Protein AF-A0A950PRM2-F1 (afdb_monomer_lite)

Secondary structure (DSSP, 8-state):
---PPPP--------------------------EE-TTT-PEEP--SSSSPPS-SSHHHHHHHHHHHHHHHHHHHHHTTT----PPPPPP--------------PSP-----PPPPHHHHHHHHHHHHHHHS-HHHHHHHHHHHHHHHHHHHHHSPP---PPPPPPPP-----------

pLDDT: mean 70.84, std 16.88, range [39.44, 95.44]

Sequence (179 aa):
MTNQRPENQSPDSAELPVIAEQQSTRERLTVTRRTCAWCGAWVPYKGSGRPARYCSPAHRQRDYELRTATARAQTATAQGERSTAPVREVVERVETRTRTVIRQGPPIVARYQRPTLADWLRLLYDLRRETFPPAAAAELADLCDQAARALRASLPAEQPKAPAIPPPRQRSKRRKKRR

Radius of gyration: 48.48 Å; chains: 1; bounding box: 91×115×112 Å

Structure (mmCIF, N/CA/C/O backbone):
data_AF-A0A950PRM2-F1
#
_entry.id   AF-A0A950PRM2-F1
#
loop_
_atom_site.group_PDB
_atom_site.id
_atom_site.type_symbol
_atom_site.label_atom_id
_atom_site.label_alt_id
_atom_site.label_comp_id
_atom_site.label_asym_id
_atom_site.label_entity_id
_atom_site.label_seq_id
_atom_site.pdbx_PDB_ins_code
_atom_site.Cartn_x
_atom_site.Cartn_y
_atom_site.Cartn_z
_atom_site.occupancy
_atom_site.B_iso_or_equiv
_atom_site.auth_seq_id
_atom_site.auth_comp_id
_atom_site.auth_asym_id
_atom_site.auth_atom_id
_atom_site.pdbx_PDB_model_num
ATOM 1 N N . MET A 1 1 ? -17.381 -51.069 -29.739 1.00 44.12 1 MET A N 1
ATOM 2 C CA . MET A 1 1 ? -15.930 -50.944 -29.485 1.00 44.12 1 MET A CA 1
ATOM 3 C C . MET A 1 1 ? -15.689 -49.588 -28.840 1.00 44.12 1 MET A C 1
ATOM 5 O O . MET A 1 1 ? -15.678 -48.579 -29.529 1.00 44.12 1 MET A O 1
ATOM 9 N N . THR A 1 2 ? -15.663 -49.550 -27.511 1.00 50.31 2 THR A N 1
ATOM 10 C CA . THR A 1 2 ? -15.643 -48.333 -26.686 1.00 50.31 2 THR A CA 1
ATOM 11 C C . THR A 1 2 ? -14.214 -48.067 -26.216 1.00 50.31 2 THR A C 1
ATOM 13 O O . THR A 1 2 ? -13.672 -48.830 -25.423 1.00 50.31 2 THR A O 1
ATOM 16 N N . ASN A 1 3 ? -13.600 -46.996 -26.723 1.00 49.91 3 ASN A N 1
ATOM 17 C CA . ASN A 1 3 ? -12.265 -46.552 -26.320 1.00 49.91 3 ASN A CA 1
ATOM 18 C C . ASN A 1 3 ? -12.326 -45.917 -24.924 1.00 49.91 3 ASN A C 1
ATOM 20 O O . ASN A 1 3 ? -12.792 -44.787 -24.773 1.00 49.91 3 ASN A O 1
ATOM 24 N N . GLN A 1 4 ? -11.863 -46.644 -23.907 1.00 50.94 4 GLN A N 1
ATOM 25 C CA . GLN A 1 4 ? -11.639 -46.102 -22.568 1.00 50.94 4 GLN A CA 1
ATOM 26 C C . GLN A 1 4 ? -10.341 -45.288 -22.561 1.00 50.94 4 GLN A C 1
ATOM 28 O O . GLN A 1 4 ? -9.268 -45.776 -22.910 1.00 50.94 4 GLN A O 1
ATOM 33 N N . ARG A 1 5 ? -10.467 -44.013 -22.194 1.00 49.91 5 ARG A N 1
ATOM 34 C CA . ARG A 1 5 ? -9.371 -43.056 -22.035 1.00 49.91 5 ARG A CA 1
ATOM 35 C C . ARG A 1 5 ? -8.747 -43.278 -20.649 1.00 49.91 5 ARG A C 1
ATOM 37 O O . ARG A 1 5 ? -9.505 -43.258 -19.683 1.00 49.91 5 ARG A O 1
ATOM 44 N N . PRO A 1 6 ? -7.426 -43.489 -20.518 1.00 57.62 6 PRO A N 1
ATOM 45 C CA . PRO A 1 6 ? -6.823 -43.708 -19.210 1.00 57.62 6 PRO A CA 1
ATOM 46 C C . PRO A 1 6 ? -6.890 -42.427 -18.373 1.00 57.62 6 PRO A C 1
ATOM 48 O O . PRO A 1 6 ? -6.521 -41.340 -18.830 1.00 57.62 6 PRO A O 1
ATOM 51 N N . GLU A 1 7 ? -7.407 -42.573 -17.155 1.00 52.97 7 GLU A N 1
ATOM 52 C CA . GLU A 1 7 ? -7.486 -41.528 -16.144 1.00 52.97 7 GLU A CA 1
ATOM 53 C C . GLU A 1 7 ? -6.082 -41.145 -15.675 1.00 52.97 7 GLU A C 1
ATOM 55 O O . GLU A 1 7 ? -5.263 -41.977 -15.286 1.00 52.97 7 GLU A O 1
ATOM 60 N N . ASN A 1 8 ? -5.814 -39.847 -15.746 1.00 51.72 8 ASN A N 1
ATOM 61 C CA . ASN A 1 8 ? -4.554 -39.223 -15.391 1.00 51.72 8 A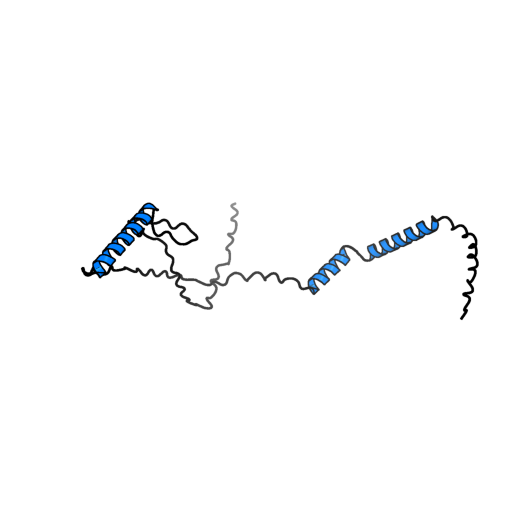SN A CA 1
ATOM 62 C C . ASN A 1 8 ? -4.463 -39.162 -13.855 1.00 51.72 8 ASN A C 1
ATOM 64 O O . ASN A 1 8 ? -4.923 -38.202 -13.236 1.00 51.72 8 ASN A O 1
ATOM 68 N N . GLN A 1 9 ? -3.946 -40.219 -13.226 1.00 53.16 9 GLN A N 1
ATOM 69 C CA . GLN A 1 9 ? -3.676 -40.224 -11.789 1.00 53.16 9 GLN A CA 1
ATOM 70 C C . GLN A 1 9 ? -2.464 -39.329 -11.512 1.00 53.16 9 GLN A C 1
ATOM 72 O O . GLN A 1 9 ? -1.320 -39.699 -11.764 1.00 53.16 9 GLN A O 1
ATOM 77 N N . SER A 1 10 ? -2.744 -38.116 -11.034 1.00 50.12 10 SER A N 1
ATOM 78 C CA . SER A 1 10 ? -1.744 -37.126 -10.634 1.00 50.12 10 SER A CA 1
ATOM 79 C C . SER A 1 10 ? -0.959 -37.649 -9.418 1.00 50.12 10 SER A C 1
ATOM 81 O O . SER A 1 10 ? -1.565 -37.855 -8.364 1.00 50.12 10 SER A O 1
ATOM 83 N N . PRO A 1 11 ? 0.367 -37.864 -9.507 1.00 49.97 11 PRO A N 1
ATOM 84 C CA . PRO A 1 11 ? 1.163 -38.462 -8.439 1.00 49.97 11 PRO A CA 1
ATOM 85 C C . PRO A 1 11 ? 1.666 -37.384 -7.470 1.00 49.97 11 PRO A C 1
ATOM 87 O O . PRO A 1 11 ? 2.865 -37.257 -7.252 1.00 49.97 11 PRO A O 1
ATOM 90 N N . ASP A 1 12 ? 0.762 -36.572 -6.917 1.00 46.00 12 ASP A N 1
ATOM 91 C CA . ASP A 1 12 ? 1.144 -35.400 -6.111 1.00 46.00 12 ASP A CA 1
ATOM 92 C C . ASP A 1 12 ? 0.422 -35.372 -4.756 1.00 46.00 12 ASP A C 1
ATOM 94 O O . ASP A 1 12 ? -0.190 -34.397 -4.324 1.00 46.00 12 ASP A O 1
ATOM 98 N N . SER A 1 13 ? 0.439 -36.518 -4.077 1.00 46.78 13 SER A N 1
ATOM 99 C CA . SER A 1 13 ? 0.023 -36.647 -2.674 1.00 46.78 13 SER A CA 1
ATOM 100 C C . SER A 1 13 ? 1.068 -37.419 -1.872 1.00 46.78 13 SER A C 1
ATOM 102 O O . SER A 1 13 ? 0.742 -38.253 -1.035 1.00 46.78 13 SER A O 1
ATOM 104 N N . ALA A 1 14 ? 2.348 -37.144 -2.134 1.00 55.50 14 ALA A N 1
ATOM 105 C CA . ALA A 1 14 ? 3.395 -37.467 -1.180 1.00 55.50 14 ALA A CA 1
ATOM 106 C C . ALA A 1 14 ? 3.253 -36.495 -0.002 1.00 55.50 14 ALA A C 1
ATOM 108 O O . ALA A 1 14 ? 3.582 -35.312 -0.101 1.00 55.50 14 ALA A O 1
ATOM 109 N N . GLU A 1 15 ? 2.694 -36.978 1.105 1.00 60.47 15 GLU A N 1
ATOM 110 C CA . GLU A 1 15 ? 2.669 -36.244 2.365 1.00 60.47 15 GLU A CA 1
ATOM 111 C C . GLU A 1 15 ? 4.113 -36.000 2.822 1.00 60.47 15 GLU A C 1
ATOM 113 O O . GLU A 1 15 ? 4.796 -36.889 3.327 1.00 60.47 15 GLU A O 1
ATOM 118 N N . LEU A 1 16 ? 4.606 -34.787 2.568 1.00 60.09 16 LEU A N 1
ATOM 119 C CA . LEU A 1 16 ? 5.964 -34.386 2.917 1.00 60.09 16 LEU A CA 1
ATOM 120 C C . LEU A 1 16 ? 6.161 -34.390 4.447 1.00 60.09 16 LEU A C 1
ATOM 122 O O . LEU A 1 16 ? 5.254 -33.984 5.183 1.00 60.09 16 LEU A O 1
ATOM 126 N N . PRO A 1 17 ? 7.348 -34.791 4.940 1.00 55.69 17 PRO A N 1
ATOM 127 C CA . PRO A 1 17 ? 7.624 -34.897 6.369 1.00 55.69 17 PRO A CA 1
ATOM 128 C C . PRO A 1 17 ? 7.660 -33.524 7.055 1.00 55.69 17 PRO A C 1
ATOM 130 O O . PRO A 1 17 ? 8.219 -32.552 6.541 1.00 55.69 17 PRO A O 1
ATOM 133 N N . VAL A 1 18 ? 7.074 -33.453 8.253 1.00 54.47 18 VAL A N 1
ATOM 134 C CA . VAL A 1 18 ? 7.043 -32.251 9.099 1.00 54.47 18 VAL A CA 1
ATOM 135 C C . VAL A 1 18 ? 8.397 -32.095 9.798 1.00 54.47 18 VAL A C 1
ATOM 137 O O . VAL A 1 18 ? 8.770 -32.923 10.622 1.00 54.47 18 VAL A O 1
ATOM 140 N N . ILE A 1 19 ? 9.141 -31.039 9.457 1.00 61.66 19 ILE A N 1
ATOM 141 C CA . ILE A 1 19 ? 10.536 -30.833 9.900 1.00 61.66 19 ILE A CA 1
ATOM 142 C C . ILE A 1 19 ? 10.623 -30.090 11.244 1.00 61.66 19 ILE A C 1
ATOM 144 O O . ILE A 1 19 ? 11.568 -30.295 12.000 1.00 61.66 19 ILE A O 1
ATOM 148 N N . ALA A 1 20 ? 9.653 -29.231 11.564 1.00 56.22 20 ALA A N 1
ATOM 149 C CA . ALA A 1 20 ? 9.603 -28.527 12.842 1.00 56.22 20 ALA A CA 1
ATOM 150 C C . ALA A 1 20 ? 8.181 -28.048 13.154 1.00 56.22 20 ALA A C 1
ATOM 152 O O . ALA A 1 20 ? 7.478 -27.547 12.274 1.00 56.22 20 ALA A O 1
ATOM 153 N N . GLU A 1 21 ? 7.790 -28.151 14.423 1.00 51.00 21 GLU A N 1
ATOM 154 C CA . GLU A 1 21 ? 6.577 -27.540 14.958 1.00 51.00 21 GLU A CA 1
ATOM 155 C C . GLU A 1 21 ? 6.981 -26.377 15.867 1.00 51.00 21 GLU A C 1
ATOM 157 O O . GLU A 1 21 ? 7.640 -26.563 16.887 1.00 51.00 21 GLU A O 1
ATOM 162 N N . GLN A 1 22 ? 6.607 -25.157 15.481 1.00 50.31 22 GLN A N 1
ATOM 163 C CA . GLN A 1 22 ? 6.801 -23.969 16.304 1.00 50.31 22 GLN A CA 1
ATOM 164 C C . GLN A 1 22 ? 5.435 -23.383 16.649 1.00 50.31 22 GLN A C 1
ATOM 166 O O . GLN A 1 22 ? 4.680 -22.962 15.772 1.00 50.31 22 GLN A O 1
ATOM 171 N N . GLN A 1 23 ? 5.119 -23.348 17.940 1.00 46.59 23 GLN A N 1
ATOM 172 C CA . GLN A 1 23 ? 3.905 -22.725 18.454 1.00 46.59 23 GLN A CA 1
ATOM 173 C C . GLN A 1 23 ? 4.247 -21.306 18.907 1.00 46.59 23 GLN A C 1
ATOM 175 O O . GLN A 1 23 ? 4.891 -21.108 19.933 1.00 46.59 23 GLN A O 1
ATOM 180 N N . SER A 1 24 ? 3.844 -20.303 18.124 1.00 48.34 24 SER A N 1
ATOM 181 C CA . SER A 1 24 ? 3.920 -18.903 18.548 1.00 48.34 24 SER A CA 1
ATOM 182 C C . SER A 1 24 ? 2.518 -18.375 18.819 1.00 48.34 24 SER A C 1
ATOM 184 O O . SER A 1 24 ? 1.696 -18.295 17.901 1.00 48.34 24 SER A O 1
ATOM 186 N N . THR A 1 25 ? 2.251 -17.970 20.053 1.00 46.84 25 THR A N 1
ATOM 187 C CA . THR A 1 25 ? 0.993 -17.315 20.417 1.00 46.84 25 THR A CA 1
ATOM 188 C C . THR A 1 25 ? 1.123 -15.823 20.134 1.00 46.84 25 THR A C 1
ATOM 190 O O . THR A 1 25 ? 1.935 -15.135 20.748 1.00 46.84 25 THR A O 1
ATOM 193 N N . ARG A 1 26 ? 0.339 -15.304 19.183 1.00 44.28 26 ARG A N 1
ATOM 194 C CA . ARG A 1 26 ? 0.158 -13.859 19.003 1.00 44.28 26 ARG A CA 1
ATOM 195 C C . ARG A 1 26 ? -1.248 -13.482 19.421 1.00 44.28 26 ARG A C 1
ATOM 197 O O . ARG A 1 26 ? -2.221 -13.865 18.780 1.00 44.28 26 ARG A O 1
ATOM 204 N N . GLU A 1 27 ? -1.335 -12.692 20.476 1.00 46.44 27 GLU A N 1
ATOM 205 C CA . GLU A 1 27 ? -2.588 -12.129 20.949 1.00 46.44 27 GLU A CA 1
ATOM 206 C C . GLU A 1 27 ? -2.893 -10.863 20.144 1.00 46.44 27 GLU A C 1
ATOM 208 O O . GLU A 1 27 ? -2.156 -9.878 20.197 1.00 46.44 27 GLU A O 1
ATOM 213 N N . ARG A 1 28 ? -3.972 -10.883 19.353 1.00 51.06 28 ARG A N 1
ATOM 214 C CA . ARG A 1 28 ? -4.486 -9.682 18.687 1.00 51.06 28 ARG A CA 1
ATOM 215 C C . ARG A 1 28 ? -5.893 -9.400 19.183 1.00 51.06 28 ARG A C 1
ATOM 217 O O . ARG A 1 28 ? -6.857 -10.023 18.748 1.00 51.06 28 ARG A O 1
ATOM 224 N N . LEU A 1 29 ? -6.002 -8.418 20.069 1.00 55.19 29 LEU A N 1
ATOM 225 C CA . LEU A 1 29 ? -7.283 -7.910 20.543 1.00 55.19 29 LEU A CA 1
ATOM 226 C C . LEU A 1 29 ? -7.978 -7.179 19.386 1.00 55.19 29 LEU A C 1
ATOM 228 O O . LEU A 1 29 ? -7.528 -6.120 18.945 1.00 55.19 29 LEU A O 1
ATOM 232 N N . THR A 1 30 ? -9.059 -7.759 18.863 1.00 62.16 30 THR A N 1
ATOM 233 C CA . THR A 1 30 ? -9.901 -7.128 17.838 1.00 62.16 30 THR A CA 1
ATOM 234 C C . THR A 1 30 ? -11.292 -6.879 18.404 1.00 62.16 30 THR A C 1
ATOM 236 O O . THR A 1 30 ? -11.943 -7.774 18.934 1.00 62.16 30 THR A O 1
ATOM 239 N N . VAL A 1 31 ? -11.747 -5.627 18.333 1.00 62.62 31 VAL A N 1
ATOM 240 C CA . VAL A 1 31 ? -13.090 -5.242 18.781 1.00 62.62 31 VAL A CA 1
ATOM 241 C C . VAL A 1 31 ? -14.067 -5.552 17.651 1.00 62.62 31 VAL A C 1
ATOM 243 O O . VAL A 1 31 ? -14.285 -4.724 16.772 1.00 62.62 31 VAL A O 1
ATOM 246 N N . THR A 1 32 ? -14.635 -6.756 17.658 1.00 65.25 32 THR A N 1
ATOM 247 C CA . THR A 1 32 ? -15.566 -7.219 16.612 1.00 65.25 32 THR A CA 1
ATOM 248 C C . THR A 1 32 ? -16.907 -6.494 16.678 1.00 65.25 32 THR A C 1
ATOM 250 O O . THR A 1 32 ? -17.544 -6.251 15.654 1.00 65.25 32 THR A O 1
ATOM 253 N N . ARG A 1 33 ? -17.361 -6.151 17.889 1.00 68.62 33 ARG A N 1
ATOM 254 C CA . ARG A 1 33 ? -18.639 -5.474 18.128 1.00 68.62 33 ARG A CA 1
ATOM 255 C C . ARG A 1 33 ? -18.516 -4.540 19.323 1.00 68.62 33 ARG A C 1
ATOM 257 O O . ARG A 1 33 ? -17.798 -4.827 20.276 1.00 68.62 33 ARG A O 1
ATOM 264 N N . ARG A 1 34 ? -19.231 -3.419 19.270 1.00 80.62 34 ARG A N 1
ATOM 265 C CA . ARG A 1 34 ? -19.385 -2.500 20.398 1.00 80.62 34 ARG A CA 1
ATOM 266 C C . ARG A 1 34 ? -20.852 -2.168 20.577 1.00 80.62 34 ARG A C 1
ATOM 268 O O . ARG A 1 34 ? -21.570 -1.962 19.599 1.00 80.62 34 ARG A O 1
ATOM 275 N N . THR A 1 35 ? -21.274 -2.100 21.825 1.00 88.69 35 THR A N 1
ATOM 276 C CA . THR A 1 35 ? -22.569 -1.546 22.195 1.00 88.69 35 THR A CA 1
ATOM 277 C C . THR A 1 35 ? -22.445 -0.036 22.368 1.00 88.69 35 THR A C 1
ATOM 279 O O . THR A 1 35 ? -21.372 0.512 22.646 1.00 88.69 35 THR A O 1
ATOM 282 N N . CYS A 1 36 ? -23.546 0.667 22.138 1.00 88.19 36 CYS A N 1
ATOM 283 C CA . CYS A 1 36 ? -23.643 2.092 22.367 1.00 88.19 36 CYS A CA 1
ATOM 284 C C . CYS A 1 36 ? -23.542 2.347 23.868 1.00 88.19 36 CYS A C 1
ATOM 286 O O . CYS A 1 36 ? -24.326 1.796 24.636 1.00 88.19 36 CYS A O 1
ATOM 288 N N . ALA A 1 37 ? -22.641 3.244 24.271 1.00 88.12 37 ALA A N 1
ATOM 289 C CA . ALA A 1 37 ? -22.443 3.578 25.682 1.00 88.12 37 ALA A CA 1
ATOM 290 C C . ALA A 1 37 ? -23.681 4.194 26.371 1.00 88.12 37 ALA A C 1
ATOM 292 O O . ALA A 1 37 ? -23.709 4.265 27.591 1.00 88.12 37 ALA A O 1
ATOM 293 N N . TRP A 1 38 ? -24.682 4.643 25.603 1.00 90.38 38 TRP A N 1
ATOM 294 C CA . TRP A 1 38 ? -25.923 5.224 26.124 1.00 90.38 38 TRP A CA 1
ATOM 295 C C . TRP A 1 38 ? -27.076 4.212 26.184 1.00 90.38 38 TRP A C 1
ATOM 297 O O . TRP A 1 38 ? -27.669 4.016 27.234 1.00 90.38 38 TRP A O 1
ATOM 307 N N . CYS A 1 39 ? -27.416 3.573 25.058 1.00 88.81 39 CYS A N 1
ATOM 308 C CA . CYS A 1 39 ? -28.608 2.719 24.959 1.00 88.81 39 CYS A CA 1
ATOM 309 C C . CYS A 1 39 ? -28.318 1.214 24.888 1.00 88.81 39 CYS A C 1
ATOM 311 O O . CYS A 1 39 ? -29.248 0.429 24.745 1.00 88.81 39 CYS A O 1
ATOM 313 N N . GLY A 1 40 ? -27.049 0.797 24.871 1.00 89.44 40 GLY A N 1
ATOM 314 C CA . GLY A 1 40 ? -26.666 -0.612 24.739 1.00 89.44 40 GLY A CA 1
ATOM 315 C C . GLY A 1 40 ? -26.859 -1.222 23.343 1.00 89.44 40 GLY A C 1
ATOM 316 O O . GLY A 1 40 ? -26.390 -2.329 23.100 1.00 89.44 40 GLY A O 1
ATOM 317 N N . ALA A 1 41 ? -27.481 -0.513 22.394 1.00 88.19 41 ALA A N 1
ATOM 318 C CA . ALA A 1 41 ? -27.690 -1.016 21.035 1.00 88.19 41 ALA A CA 1
ATOM 319 C C . ALA A 1 41 ? -26.372 -1.215 20.269 1.00 88.19 41 ALA A C 1
ATOM 321 O O . ALA A 1 41 ? -25.383 -0.523 20.513 1.00 88.19 41 ALA A O 1
ATOM 322 N N . TRP A 1 42 ? -26.365 -2.121 19.295 1.00 86.44 42 TRP A N 1
ATOM 323 C CA . TRP A 1 42 ? -25.185 -2.410 18.480 1.00 86.44 42 TRP A CA 1
ATOM 324 C C . TRP A 1 42 ? -24.733 -1.201 17.651 1.00 86.44 42 TRP A C 1
ATOM 326 O O . TRP A 1 42 ? -25.532 -0.561 16.967 1.00 86.44 42 TRP A O 1
ATOM 336 N N . VAL A 1 43 ? -23.432 -0.901 17.690 1.00 85.25 43 VAL A N 1
ATOM 337 C CA . VAL A 1 43 ? -22.805 0.138 16.865 1.00 85.25 43 VAL A CA 1
ATOM 338 C C . VAL A 1 43 ? -22.111 -0.530 15.676 1.00 85.25 43 VAL A C 1
ATOM 340 O O . VAL A 1 43 ? -21.219 -1.358 15.888 1.00 85.25 43 VAL A O 1
ATOM 343 N N . PRO A 1 44 ? -22.480 -0.192 14.426 1.00 71.81 44 PRO A N 1
ATOM 344 C CA . PRO A 1 44 ? -21.847 -0.775 13.252 1.00 71.81 44 PRO A CA 1
ATOM 345 C C . PRO A 1 44 ? -20.379 -0.341 13.169 1.00 71.81 44 PRO A C 1
ATOM 347 O O . PRO A 1 44 ? -20.063 0.852 13.158 1.00 71.81 44 PRO A O 1
ATOM 350 N N . TYR A 1 45 ? -19.472 -1.315 13.101 1.00 75.06 45 TYR A N 1
ATOM 351 C CA . TYR A 1 45 ? -18.046 -1.066 12.914 1.00 75.06 45 TYR A CA 1
ATOM 352 C C . TYR A 1 45 ? -17.767 -0.769 11.435 1.00 75.06 45 TYR A C 1
ATOM 354 O O . TYR A 1 45 ? -17.734 -1.672 10.602 1.00 75.06 45 TYR A O 1
ATOM 362 N N . LYS A 1 46 ? -17.600 0.512 11.089 1.00 66.38 46 LYS A N 1
ATOM 363 C CA . LYS A 1 46 ? -17.248 0.946 9.731 1.00 66.38 46 LYS A CA 1
ATOM 364 C C . LYS A 1 46 ? -15.736 1.126 9.600 1.00 66.38 46 LYS A C 1
ATOM 366 O O . LYS A 1 46 ? -15.260 2.242 9.749 1.00 66.38 46 LYS A O 1
ATOM 371 N N . GLY A 1 47 ? -15.020 0.040 9.298 1.00 72.31 47 GLY A N 1
ATOM 372 C CA . GLY A 1 47 ? -13.669 0.073 8.714 1.00 72.31 47 GLY A CA 1
ATOM 373 C C . GLY A 1 47 ? -12.644 1.006 9.380 1.00 72.31 47 GLY A C 1
ATOM 374 O O . GLY A 1 47 ? -12.748 1.335 10.557 1.00 72.31 47 GLY A O 1
ATOM 375 N N . SER A 1 48 ? -11.595 1.370 8.637 1.00 66.88 48 SER A N 1
ATOM 376 C CA . SER A 1 48 ? -10.387 2.032 9.154 1.00 66.88 48 SER A CA 1
ATOM 377 C C . SER A 1 48 ? -10.681 3.314 9.946 1.00 66.88 48 SER A C 1
ATOM 379 O O . SER A 1 48 ? -11.198 4.284 9.395 1.00 66.88 48 SER A O 1
ATOM 381 N N . GLY A 1 49 ? -10.291 3.338 11.223 1.00 78.19 49 GLY A N 1
ATOM 382 C CA . GLY A 1 49 ? -10.399 4.510 12.091 1.00 78.19 49 GLY A CA 1
ATOM 383 C C . GLY A 1 49 ? -10.739 4.161 13.540 1.00 78.19 49 GLY A C 1
ATOM 384 O O . GLY A 1 49 ? -10.822 2.994 13.929 1.00 78.19 49 GLY A O 1
ATOM 385 N N . ARG A 1 50 ? -10.935 5.193 14.369 1.00 78.81 50 ARG A N 1
ATOM 386 C CA . ARG A 1 50 ? -11.388 5.016 15.753 1.00 78.81 50 ARG A CA 1
ATOM 387 C C . ARG A 1 50 ? -12.858 4.566 15.752 1.00 78.81 50 ARG A C 1
ATOM 389 O O . ARG A 1 50 ? -13.696 5.302 15.233 1.00 78.81 50 ARG A O 1
ATOM 396 N N . PRO A 1 51 ? -13.206 3.424 16.373 1.00 79.75 51 PRO A N 1
ATOM 397 C CA . PRO A 1 51 ? -14.587 2.955 16.418 1.00 79.75 51 PRO A CA 1
ATOM 398 C C . PRO A 1 51 ? -15.501 3.953 17.132 1.00 79.75 51 PRO A C 1
ATOM 400 O O . PRO A 1 51 ? -15.161 4.476 18.201 1.00 79.75 51 PRO A O 1
ATOM 403 N N . ALA A 1 52 ? -16.688 4.172 16.566 1.00 84.56 52 ALA A N 1
ATOM 404 C CA . ALA A 1 52 ? -17.722 4.997 17.178 1.00 84.56 52 ALA A CA 1
ATOM 405 C C . ALA A 1 52 ? -18.169 4.405 18.529 1.00 84.56 52 ALA A C 1
ATOM 407 O O . ALA A 1 52 ? -18.299 3.192 18.687 1.00 84.56 52 ALA A O 1
ATOM 408 N N . ARG A 1 53 ? -18.387 5.271 19.529 1.00 88.88 53 ARG A N 1
ATOM 409 C CA . ARG A 1 53 ? -18.866 4.880 20.875 1.00 88.88 53 ARG A CA 1
ATOM 410 C C . ARG A 1 53 ? -20.394 4.912 21.006 1.00 88.88 53 ARG A C 1
ATOM 412 O O . ARG A 1 53 ? -20.936 4.374 21.967 1.00 88.88 53 ARG A O 1
ATOM 419 N N . TYR A 1 54 ? -21.080 5.554 20.063 1.00 91.06 54 TYR A N 1
ATOM 420 C CA . TYR A 1 54 ? -22.524 5.772 20.098 1.00 91.06 54 TYR A CA 1
ATOM 421 C C . TYR A 1 54 ? -23.134 5.412 18.748 1.00 91.06 54 TYR A C 1
ATOM 423 O O . TYR A 1 54 ? -22.488 5.598 17.717 1.00 91.06 54 TYR A O 1
ATOM 431 N N . CYS A 1 55 ? -24.375 4.925 18.754 1.00 89.06 55 CYS A N 1
ATOM 432 C CA . CYS A 1 55 ? -25.110 4.625 17.524 1.00 89.06 55 CYS A CA 1
ATOM 433 C C . CYS A 1 55 ? -25.649 5.887 16.826 1.00 89.06 55 CYS A C 1
ATOM 435 O O . CYS A 1 55 ? -25.939 5.838 15.636 1.00 89.06 55 CYS A O 1
ATOM 437 N N . SER A 1 56 ? -25.753 7.019 17.535 1.00 89.44 56 SER A N 1
ATOM 438 C CA . SER A 1 56 ? -26.228 8.290 16.983 1.00 89.44 56 SER A CA 1
ATOM 439 C C . SER A 1 56 ? -25.581 9.509 17.666 1.00 89.44 56 SER A C 1
ATOM 441 O O . SER A 1 56 ? -25.161 9.420 18.828 1.00 89.44 56 SER A O 1
ATOM 443 N N . PRO A 1 57 ? -25.528 10.673 16.987 1.00 92.50 57 PRO A N 1
ATOM 444 C CA . PRO A 1 57 ? -25.126 11.939 17.605 1.00 92.50 57 PRO A CA 1
ATOM 445 C C . PRO A 1 57 ? -26.009 12.336 18.797 1.00 92.50 57 PRO A C 1
ATOM 447 O O . PRO A 1 57 ? -25.496 12.855 19.783 1.00 92.50 57 PRO A O 1
ATOM 450 N N . ALA A 1 58 ? -27.309 12.025 18.758 1.00 93.56 58 ALA A N 1
ATOM 451 C CA . ALA A 1 58 ? -28.235 12.312 19.854 1.00 93.56 58 ALA A CA 1
ATOM 452 C C . ALA A 1 58 ? -27.850 11.581 21.152 1.00 93.56 58 ALA A C 1
ATOM 454 O O . ALA A 1 58 ? -27.880 12.165 22.231 1.00 93.56 58 ALA A O 1
ATOM 455 N N . HIS A 1 59 ? -27.423 10.317 21.061 1.00 94.00 59 HIS A N 1
ATOM 456 C CA . HIS A 1 59 ? -26.936 9.565 22.223 1.00 94.00 59 HIS A CA 1
ATOM 457 C C . HIS A 1 59 ? -25.603 10.082 22.754 1.00 94.00 59 HIS A C 1
ATOM 459 O O . HIS A 1 59 ? -25.380 10.065 23.960 1.00 94.00 59 HIS A O 1
ATOM 465 N N . ARG A 1 60 ? 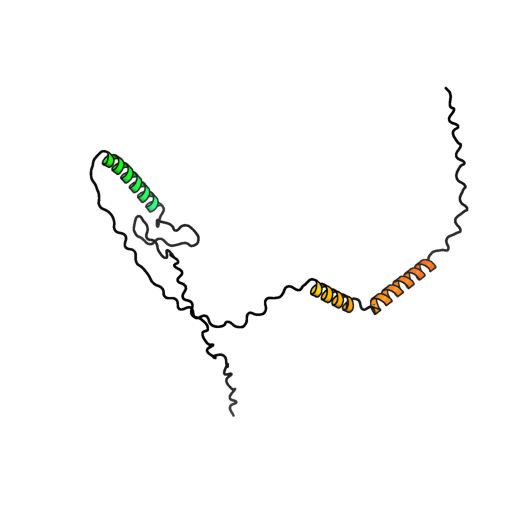-24.733 10.587 21.875 1.00 94.31 60 ARG A N 1
ATOM 466 C CA . ARG A 1 60 ? -23.515 11.282 22.300 1.00 94.31 60 ARG A CA 1
ATOM 467 C C . ARG A 1 60 ? -23.850 12.557 23.081 1.00 94.31 60 ARG A C 1
ATOM 469 O O . ARG A 1 60 ? -23.208 12.814 24.093 1.00 94.31 60 ARG A O 1
ATOM 476 N N . GLN A 1 61 ? -24.831 13.327 22.613 1.00 95.44 61 GLN A N 1
ATOM 477 C CA . GLN A 1 61 ? -25.262 14.566 23.259 1.00 95.44 61 GLN A CA 1
ATOM 478 C C . GLN A 1 61 ? -25.871 14.298 24.641 1.00 95.44 61 GLN A C 1
ATOM 480 O O . GLN A 1 61 ? -25.426 14.887 25.620 1.00 95.44 61 GLN A O 1
ATOM 485 N N . ARG A 1 62 ? -26.800 13.338 24.746 1.00 93.50 62 ARG A N 1
ATOM 486 C CA . ARG A 1 62 ? -27.402 12.942 26.031 1.00 93.50 62 ARG A CA 1
ATOM 487 C C . ARG A 1 62 ? -26.378 12.417 27.036 1.00 93.50 62 ARG A C 1
ATOM 489 O O . ARG A 1 62 ? -26.439 12.767 28.207 1.00 93.50 62 ARG A O 1
ATOM 496 N N . ASP A 1 63 ? -25.414 11.613 26.588 1.00 94.75 63 ASP A N 1
ATOM 497 C CA . ASP A 1 63 ? -24.331 11.130 27.454 1.00 94.75 63 ASP A CA 1
ATOM 498 C C . ASP A 1 63 ? -23.424 12.276 27.931 1.00 94.75 63 ASP A C 1
ATOM 500 O O . ASP A 1 63 ? -22.988 12.285 29.081 1.00 94.75 63 ASP A O 1
ATOM 504 N N . TYR A 1 64 ? -23.160 13.273 27.080 1.00 93.75 64 TYR A N 1
ATOM 505 C CA . TYR A 1 64 ? -22.437 14.477 27.490 1.00 93.75 64 TYR A CA 1
ATOM 506 C C . TYR A 1 64 ? -23.226 15.281 28.531 1.00 93.75 64 TYR A C 1
ATOM 508 O O . TYR A 1 64 ? -22.680 15.618 29.579 1.00 93.75 64 TYR A O 1
ATOM 516 N N . GLU A 1 65 ? -24.513 15.525 28.286 1.00 94.25 65 GLU A N 1
ATOM 517 C CA . GLU A 1 65 ? -25.405 16.214 29.221 1.00 94.25 65 GLU A CA 1
ATOM 518 C C . GLU A 1 65 ? -25.463 15.494 30.566 1.00 94.25 65 GLU A C 1
ATOM 520 O O . GLU A 1 65 ? -25.217 16.122 31.595 1.00 94.25 65 GLU A O 1
ATOM 525 N N . LEU A 1 66 ? -25.660 14.171 30.563 1.00 92.75 66 LEU A N 1
ATOM 526 C CA . LEU A 1 66 ? -25.640 13.365 31.779 1.00 92.75 66 LEU A CA 1
ATOM 527 C C . LEU A 1 66 ? -24.306 13.504 32.513 1.00 92.75 66 LEU A C 1
ATOM 529 O O . LEU A 1 66 ? -24.316 13.777 33.705 1.00 92.75 66 LEU A O 1
ATOM 533 N N . ARG A 1 67 ? -23.163 13.398 31.819 1.00 89.56 67 ARG A N 1
ATOM 534 C CA . ARG A 1 67 ? -21.839 13.559 32.445 1.00 89.56 67 ARG A CA 1
ATOM 535 C C . ARG A 1 67 ? -21.646 14.934 33.062 1.00 89.56 67 ARG A C 1
ATOM 537 O O . ARG A 1 67 ? -21.091 15.045 34.151 1.00 89.56 67 ARG A O 1
ATOM 544 N N . THR A 1 68 ? -22.092 15.983 32.381 1.00 90.81 68 THR A N 1
ATOM 545 C CA . THR A 1 68 ? -22.006 17.346 32.917 1.00 90.81 68 THR A CA 1
ATOM 546 C C . THR A 1 68 ? -22.949 17.551 34.099 1.00 90.81 68 THR A C 1
ATOM 548 O O . THR A 1 68 ? -22.555 18.177 35.079 1.00 90.81 68 THR A O 1
ATOM 551 N N . ALA A 1 69 ? -24.153 16.977 34.061 1.00 86.50 69 ALA A N 1
ATOM 552 C CA . ALA A 1 69 ? -25.099 17.002 35.169 1.00 86.50 69 ALA A CA 1
ATOM 553 C C . ALA A 1 69 ? -24.565 16.218 36.374 1.00 86.50 69 ALA A C 1
ATOM 555 O O . ALA A 1 69 ? -24.596 16.734 37.485 1.00 86.50 69 ALA A O 1
ATOM 556 N N . THR A 1 70 ? -23.987 15.031 36.161 1.00 84.88 70 THR A N 1
ATOM 557 C CA . THR A 1 70 ? -23.337 14.257 37.223 1.00 84.88 70 THR A CA 1
ATOM 558 C C . THR A 1 70 ? -22.105 14.960 37.758 1.00 84.88 70 THR A C 1
ATOM 560 O O . THR A 1 70 ? -21.897 14.924 38.956 1.00 84.88 70 THR A O 1
ATOM 563 N N . ALA A 1 71 ? -21.306 15.628 36.921 1.00 85.38 71 ALA A N 1
ATOM 564 C CA . ALA A 1 71 ? -20.155 16.394 37.393 1.00 85.38 71 ALA A CA 1
ATOM 565 C C . ALA A 1 71 ? -20.603 17.567 38.277 1.00 85.38 71 ALA A C 1
ATOM 567 O O . ALA A 1 71 ? -20.037 17.760 39.345 1.00 85.38 71 ALA A O 1
ATOM 568 N N . ARG A 1 72 ? -21.665 18.286 37.881 1.00 81.38 72 ARG A N 1
ATOM 569 C CA . ARG A 1 72 ? -22.284 19.349 38.694 1.00 81.38 72 ARG A CA 1
ATOM 570 C C . ARG A 1 72 ? -22.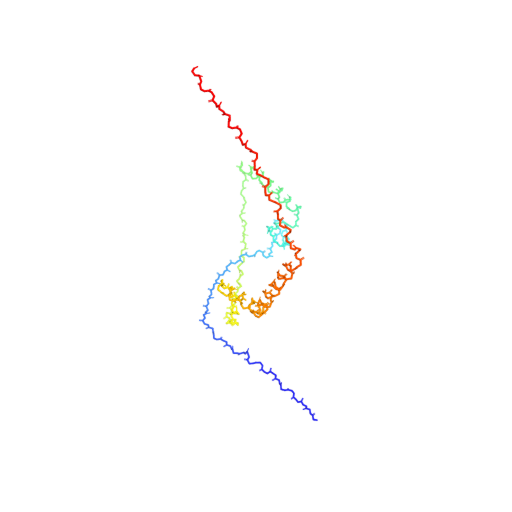855 18.804 40.005 1.00 81.38 72 ARG A C 1
ATOM 572 O O . ARG A 1 72 ? -22.623 19.386 41.061 1.00 81.38 72 ARG A O 1
ATOM 579 N N . ALA A 1 73 ? -23.556 17.673 39.942 1.00 75.00 73 ALA A N 1
ATOM 580 C CA . ALA A 1 73 ? -24.088 16.996 41.118 1.00 75.00 73 ALA A CA 1
ATOM 581 C C . ALA A 1 73 ? -22.958 16.514 42.036 1.00 75.00 73 ALA A C 1
ATOM 583 O O . ALA A 1 73 ? -23.012 16.759 43.226 1.00 75.00 73 ALA A O 1
ATOM 584 N N . GLN A 1 74 ? -21.886 15.933 41.495 1.00 73.31 74 GLN A N 1
ATOM 585 C CA . GLN A 1 74 ? -20.720 15.482 42.253 1.00 73.31 74 GLN A CA 1
ATOM 586 C C . GLN A 1 74 ? -19.942 16.638 42.874 1.00 73.31 74 GLN A C 1
ATOM 588 O O . GLN A 1 74 ? -19.463 16.489 43.989 1.00 73.31 74 GLN A O 1
ATOM 593 N N . THR A 1 75 ? -19.832 17.796 42.216 1.00 69.81 75 THR A N 1
ATOM 594 C CA . THR A 1 75 ? -19.285 18.997 42.865 1.00 69.81 75 THR A CA 1
ATOM 595 C C . THR A 1 75 ? -20.164 19.477 44.019 1.00 69.81 75 THR A C 1
ATOM 597 O O . THR A 1 75 ? -19.621 19.934 45.020 1.00 69.81 75 THR A O 1
ATOM 600 N N . ALA A 1 76 ? -21.490 19.310 43.934 1.00 58.06 76 ALA A N 1
ATOM 601 C CA . ALA A 1 76 ? -22.395 19.569 45.057 1.00 58.06 76 ALA A CA 1
ATOM 602 C C . ALA A 1 76 ? -22.270 18.490 46.156 1.00 58.06 76 ALA A C 1
ATOM 604 O O . ALA A 1 76 ? -22.246 18.799 47.339 1.00 58.06 76 ALA A O 1
ATOM 605 N N . THR A 1 77 ? -22.078 17.224 45.783 1.00 54.69 77 THR A N 1
ATOM 606 C CA . THR A 1 77 ? -21.855 16.089 46.694 1.00 54.69 77 THR A CA 1
ATOM 607 C C . THR A 1 77 ? -20.481 16.125 47.372 1.00 54.69 77 THR A C 1
ATOM 609 O O . THR A 1 77 ? -20.357 15.693 48.515 1.00 54.69 77 THR A O 1
ATOM 612 N N . ALA A 1 78 ? -19.443 16.655 46.721 1.00 57.22 78 ALA A N 1
ATOM 613 C CA . ALA A 1 78 ? -18.126 16.896 47.315 1.00 57.22 78 ALA A CA 1
ATOM 614 C C . ALA A 1 78 ? -18.174 17.998 48.390 1.00 57.22 78 ALA A C 1
ATOM 616 O O . ALA A 1 78 ? -17.301 18.047 49.252 1.00 57.22 78 ALA A O 1
ATOM 617 N N . GLN A 1 79 ? -19.227 18.824 48.383 1.00 55.91 79 GLN A N 1
ATOM 618 C CA . GLN A 1 79 ? -19.599 19.706 49.491 1.00 55.91 79 GLN A CA 1
ATOM 619 C C . GLN A 1 79 ? -20.425 18.986 50.584 1.00 55.91 79 GLN A C 1
ATOM 621 O O . GLN A 1 79 ? -20.807 19.624 51.559 1.00 55.91 79 GLN A O 1
ATOM 626 N N . GLY A 1 80 ? -20.620 17.661 50.484 1.00 46.44 80 GLY A N 1
ATOM 627 C CA . GLY A 1 80 ? -20.969 16.784 51.607 1.00 46.44 80 GLY A CA 1
ATOM 628 C C . GLY A 1 80 ? -22.246 15.940 51.493 1.00 46.44 80 GLY A C 1
ATOM 629 O O . GLY A 1 80 ? -23.013 15.944 52.447 1.00 46.44 80 GLY A O 1
ATOM 630 N N . GLU A 1 81 ? -22.483 15.154 50.426 1.00 49.69 81 GLU A N 1
ATOM 631 C CA . GLU A 1 81 ? -23.659 14.250 50.415 1.00 49.69 81 GLU A CA 1
ATOM 632 C C . GLU A 1 81 ? -23.556 12.945 49.575 1.00 49.69 81 GLU A C 1
ATOM 634 O O . GLU A 1 81 ? -24.027 12.862 48.448 1.00 49.69 81 GLU A O 1
ATOM 639 N N . ARG A 1 82 ? -22.981 11.901 50.205 1.00 49.28 82 ARG A N 1
ATOM 640 C CA . ARG A 1 82 ? -23.138 10.424 50.024 1.00 49.28 82 ARG A CA 1
ATOM 641 C C . ARG A 1 82 ? -22.775 9.707 48.697 1.00 49.28 82 ARG A C 1
ATOM 643 O O . ARG A 1 82 ? -22.980 10.163 47.583 1.00 49.28 82 ARG A O 1
ATOM 650 N N . SER A 1 83 ? -22.236 8.493 48.890 1.00 52.34 83 SER A N 1
ATOM 651 C CA . SER A 1 83 ? -21.596 7.569 47.934 1.00 52.34 83 SER A CA 1
ATOM 652 C C . SER A 1 83 ? -22.548 6.707 47.091 1.00 52.34 83 SER A C 1
ATOM 654 O O . SER A 1 83 ? -23.609 6.311 47.572 1.00 52.34 83 SER A O 1
ATOM 656 N N . THR A 1 84 ? -22.104 6.249 45.911 1.00 49.6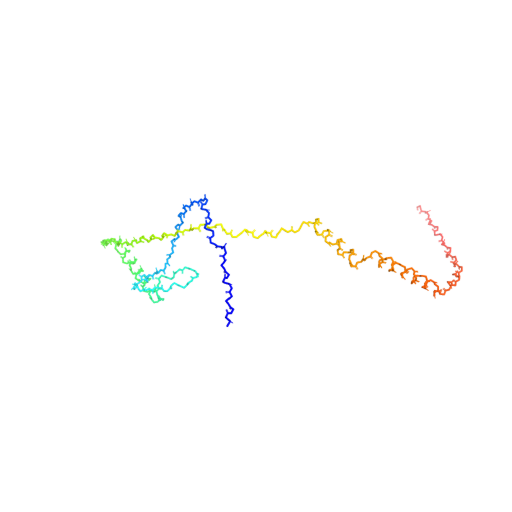6 84 THR A N 1
ATOM 657 C CA . THR A 1 84 ? -22.764 5.171 45.141 1.00 49.66 84 THR A CA 1
ATOM 658 C C . THR A 1 84 ? -21.741 4.131 44.652 1.00 49.66 84 THR A C 1
ATOM 660 O O . THR A 1 84 ? -20.644 4.479 44.226 1.00 49.66 84 THR A O 1
ATOM 663 N N . ALA A 1 85 ? -22.096 2.850 44.790 1.00 49.56 85 ALA A N 1
ATOM 664 C CA . ALA A 1 85 ? -21.250 1.655 44.673 1.00 49.56 85 ALA A CA 1
ATOM 665 C C . ALA A 1 85 ? -20.758 1.321 43.235 1.00 49.56 85 ALA A C 1
ATOM 667 O O . ALA A 1 85 ? -21.356 1.788 42.264 1.00 49.56 85 ALA A O 1
ATOM 668 N N . PRO A 1 86 ? -19.690 0.500 43.074 1.00 58.50 86 PRO A N 1
ATOM 669 C CA . PRO A 1 86 ? -19.008 0.307 41.790 1.00 58.50 86 PRO A CA 1
ATOM 670 C C . PRO A 1 86 ? -19.677 -0.718 40.853 1.00 58.50 86 PRO A C 1
ATOM 672 O O . PRO A 1 86 ? -20.176 -1.762 41.276 1.00 58.50 86 PRO A O 1
ATOM 675 N N . VAL A 1 87 ? -19.617 -0.421 39.550 1.00 59.44 87 VAL A N 1
ATOM 676 C CA . VAL A 1 87 ? -20.100 -1.243 38.423 1.00 59.44 87 VAL A CA 1
ATOM 677 C C . VAL A 1 87 ? -19.108 -2.374 38.111 1.00 59.44 87 VAL A C 1
ATOM 679 O O . VAL A 1 87 ? -17.899 -2.152 38.102 1.00 59.44 87 VAL A O 1
ATOM 682 N N . ARG A 1 88 ? -19.613 -3.586 37.836 1.00 52.81 88 ARG A N 1
ATOM 683 C CA . ARG A 1 88 ? -18.814 -4.768 37.459 1.00 52.81 88 ARG A CA 1
ATOM 684 C C . ARG A 1 88 ? -18.681 -4.886 35.936 1.00 52.81 88 ARG A C 1
ATOM 686 O O . ARG A 1 88 ? -19.692 -4.900 35.239 1.00 52.81 88 ARG A O 1
ATOM 693 N N . GLU A 1 89 ? -17.455 -5.027 35.437 1.00 48.91 89 GLU A N 1
ATOM 694 C CA . GLU A 1 89 ? -17.169 -5.423 34.051 1.00 48.91 89 GLU A CA 1
ATOM 695 C C . GLU A 1 89 ? -17.065 -6.954 33.945 1.00 48.91 89 GLU A C 1
ATOM 697 O O . GLU A 1 89 ? -16.416 -7.597 34.770 1.00 48.91 89 GLU A O 1
ATOM 702 N N . VAL A 1 90 ? -17.698 -7.537 32.923 1.00 63.03 90 VAL A N 1
ATOM 703 C CA . VAL A 1 90 ? -17.551 -8.954 32.556 1.00 63.03 90 VAL A CA 1
ATOM 704 C C . VAL A 1 90 ? -16.649 -9.026 31.328 1.00 63.03 90 VAL A C 1
ATOM 706 O O . VAL A 1 90 ? -16.986 -8.497 30.270 1.00 63.03 90 VAL A O 1
ATOM 709 N N . VAL A 1 91 ? -15.490 -9.663 31.488 1.00 53.91 91 VAL A N 1
ATOM 710 C CA . VAL A 1 91 ? -14.510 -9.898 30.423 1.00 53.91 91 VAL A CA 1
ATOM 711 C C . VAL A 1 91 ? -14.612 -11.361 30.005 1.00 53.91 91 VAL A C 1
ATOM 713 O O . VAL A 1 91 ? -14.270 -12.249 30.783 1.00 53.91 91 VAL A O 1
ATOM 716 N N . GLU A 1 92 ? -15.074 -11.626 28.784 1.00 45.00 92 GLU A N 1
ATOM 717 C CA . GLU A 1 92 ? -15.063 -12.976 28.211 1.00 45.00 92 GLU A CA 1
ATOM 718 C C . GLU A 1 92 ? -13.773 -13.222 27.421 1.00 45.00 92 GLU A C 1
ATOM 720 O O . GLU A 1 92 ? -13.381 -12.441 26.550 1.00 45.00 92 GLU A O 1
ATOM 725 N N . ARG A 1 93 ? -13.112 -14.340 27.734 1.00 48.41 93 ARG A N 1
ATOM 726 C CA . ARG A 1 93 ? -11.903 -14.828 27.065 1.00 48.41 93 ARG A CA 1
ATOM 727 C C . ARG A 1 93 ? -12.310 -15.823 25.981 1.00 48.41 93 ARG A C 1
ATOM 729 O O . ARG A 1 93 ? -12.787 -16.909 26.291 1.00 48.41 93 ARG A O 1
ATOM 736 N N . VAL A 1 94 ? -12.094 -15.466 24.717 1.00 51.47 94 VAL A N 1
ATOM 737 C CA . VAL A 1 94 ? -12.302 -16.370 23.575 1.00 51.47 94 VAL A CA 1
ATOM 738 C C . VAL A 1 94 ? -10.948 -16.882 23.093 1.00 51.47 94 VAL A C 1
ATOM 740 O O . VAL A 1 94 ? -10.117 -16.112 22.615 1.00 51.47 94 VAL A O 1
ATOM 743 N N . GLU A 1 95 ? -10.725 -18.189 23.210 1.00 42.66 95 GLU A N 1
ATOM 744 C CA . GLU A 1 95 ? -9.519 -18.860 22.723 1.00 42.66 95 GLU A CA 1
ATOM 745 C C . GLU A 1 95 ? -9.762 -19.411 21.317 1.00 42.66 95 GLU A C 1
ATOM 747 O O . GLU A 1 95 ? -10.551 -20.332 21.128 1.00 42.66 95 GLU A O 1
ATOM 752 N N . THR A 1 96 ? -9.077 -18.867 20.310 1.00 46.03 96 THR A N 1
ATOM 753 C CA . THR A 1 96 ? -9.091 -19.445 18.956 1.00 46.03 96 THR A CA 1
ATOM 754 C C . THR A 1 96 ? -7.785 -20.191 18.717 1.00 46.03 96 THR A C 1
ATOM 756 O O . THR A 1 96 ? -6.733 -19.580 18.531 1.00 46.03 96 THR A O 1
ATOM 759 N N . ARG A 1 97 ? -7.839 -21.527 18.727 1.00 39.44 97 ARG A N 1
ATOM 760 C CA . ARG A 1 97 ? -6.694 -22.384 18.388 1.00 39.44 97 ARG A CA 1
ATOM 761 C C . ARG A 1 97 ? -6.579 -22.490 16.872 1.00 39.44 97 ARG A C 1
ATOM 763 O O . ARG A 1 97 ? -7.422 -23.109 16.233 1.00 39.44 97 ARG A O 1
ATOM 770 N N . THR A 1 98 ? -5.532 -21.901 16.299 1.00 46.91 98 THR A N 1
ATOM 771 C CA . THR A 1 98 ? -5.231 -22.051 14.869 1.00 46.91 98 THR A CA 1
ATOM 772 C C . THR A 1 98 ? -4.073 -23.024 14.708 1.00 46.91 98 THR A C 1
ATOM 774 O O . THR A 1 98 ? -2.971 -22.767 15.186 1.00 46.91 98 THR A O 1
ATOM 777 N N . ARG A 1 99 ? -4.329 -24.155 14.047 1.00 47.47 99 ARG A N 1
ATOM 778 C CA . ARG A 1 99 ? -3.309 -25.143 13.688 1.00 47.47 99 ARG A CA 1
ATOM 779 C C . ARG A 1 99 ? -2.697 -24.740 12.349 1.00 47.47 99 ARG A C 1
ATOM 781 O O . ARG A 1 99 ? -3.283 -25.004 11.303 1.00 47.47 99 ARG A O 1
ATOM 788 N N . THR A 1 100 ? -1.535 -24.098 12.372 1.00 51.38 100 THR A N 1
ATOM 789 C CA . THR A 1 100 ? -0.803 -23.773 11.141 1.00 51.38 100 THR A CA 1
ATOM 790 C C . THR A 1 100 ? 0.125 -24.929 10.796 1.00 51.38 100 THR A C 1
ATOM 792 O O . THR A 1 100 ? 1.109 -25.171 11.488 1.00 51.38 100 THR A O 1
ATOM 795 N N . VAL A 1 101 ? -0.193 -25.661 9.730 1.00 51.03 101 VAL A N 1
ATOM 796 C CA . VAL A 1 101 ? 0.673 -26.713 9.187 1.00 51.03 101 VAL A CA 1
ATOM 797 C C . VAL A 1 101 ? 1.580 -26.072 8.139 1.00 51.03 101 VAL A C 1
ATOM 799 O O . VAL A 1 101 ? 1.109 -25.701 7.065 1.00 51.03 101 VAL A O 1
ATOM 802 N N . ILE A 1 102 ? 2.870 -25.917 8.444 1.00 49.00 102 ILE A N 1
ATOM 803 C CA . ILE A 1 102 ? 3.861 -25.483 7.452 1.00 49.00 102 ILE A CA 1
ATOM 804 C C . ILE A 1 102 ? 4.191 -26.697 6.588 1.00 49.00 102 ILE A C 1
ATOM 806 O O . ILE A 1 102 ? 4.907 -27.602 7.010 1.00 49.00 102 ILE A O 1
ATOM 810 N N . ARG A 1 103 ? 3.631 -26.727 5.381 1.00 50.09 103 ARG A N 1
ATOM 811 C CA . ARG A 1 103 ? 4.044 -27.659 4.328 1.00 50.09 103 ARG A CA 1
ATOM 812 C C . ARG A 1 103 ? 5.211 -27.030 3.571 1.00 50.09 103 ARG A C 1
ATOM 814 O O . ARG A 1 103 ? 5.249 -25.806 3.434 1.00 50.09 103 ARG A O 1
ATOM 821 N N . GLN A 1 104 ? 6.150 -27.837 3.078 1.00 46.44 104 GLN A N 1
ATOM 822 C CA . GLN A 1 104 ? 7.134 -27.330 2.122 1.00 46.44 104 GLN A CA 1
ATOM 823 C C . GLN A 1 104 ? 6.367 -26.807 0.905 1.00 46.44 104 GLN A C 1
ATOM 825 O O . GLN A 1 104 ? 5.680 -27.561 0.218 1.00 46.44 104 GLN A O 1
ATOM 830 N N . GLY A 1 105 ? 6.412 -25.492 0.702 1.00 51.22 105 GLY A N 1
ATOM 831 C CA . GLY A 1 105 ? 5.908 -24.897 -0.524 1.00 51.22 105 GLY A CA 1
ATOM 832 C C . GLY A 1 105 ? 6.740 -25.380 -1.715 1.00 51.22 105 GLY A C 1
ATOM 833 O O . GLY A 1 105 ? 7.887 -25.798 -1.525 1.00 51.22 105 GLY A O 1
ATOM 834 N N . PRO A 1 106 ? 6.193 -25.304 -2.939 1.00 59.75 106 PRO A N 1
ATOM 835 C CA . PRO A 1 106 ? 6.980 -25.528 -4.146 1.00 59.75 106 PRO A CA 1
ATOM 836 C C . PRO A 1 106 ? 8.247 -24.659 -4.099 1.00 59.75 106 PRO A C 1
ATOM 838 O O . PRO A 1 106 ? 8.197 -23.553 -3.541 1.00 59.75 106 PRO A O 1
ATOM 841 N N . PRO A 1 107 ? 9.385 -25.153 -4.625 1.00 56.31 107 PRO A N 1
ATOM 842 C CA . PRO A 1 107 ? 10.662 -24.464 -4.514 1.00 56.31 107 PRO A CA 1
ATOM 843 C C . PRO A 1 107 ? 10.483 -23.020 -4.964 1.00 56.31 107 PRO A C 1
ATOM 845 O O . PRO A 1 107 ? 9.914 -22.761 -6.026 1.00 56.31 107 PRO A O 1
ATOM 848 N N . ILE A 1 108 ? 10.921 -22.090 -4.112 1.00 54.59 108 ILE A N 1
ATOM 849 C CA . ILE A 1 108 ? 10.902 -20.657 -4.395 1.00 54.59 108 ILE A CA 1
ATOM 850 C C . ILE A 1 108 ? 11.530 -20.488 -5.773 1.00 54.59 108 ILE A C 1
ATOM 852 O O . ILE A 1 108 ? 12.730 -20.714 -5.936 1.00 54.59 108 ILE A O 1
ATOM 856 N N . VAL A 1 109 ? 10.700 -20.137 -6.759 1.00 56.25 109 VAL A N 1
ATOM 857 C CA . VAL A 1 109 ? 11.145 -19.830 -8.118 1.00 56.25 109 VAL A CA 1
ATOM 858 C C . VAL A 1 109 ? 12.277 -18.830 -7.967 1.00 56.25 109 VAL A C 1
ATOM 860 O O . VAL A 1 109 ? 12.099 -17.810 -7.291 1.00 56.25 109 VAL A O 1
ATOM 863 N N . ALA A 1 110 ? 13.453 -19.197 -8.481 1.00 53.53 110 ALA A N 1
ATOM 864 C CA . ALA A 1 110 ? 14.693 -18.471 -8.274 1.00 53.53 110 ALA A CA 1
ATOM 865 C C . ALA A 1 110 ? 14.425 -16.970 -8.402 1.00 53.53 110 ALA A C 1
ATOM 867 O O . ALA A 1 110 ? 13.928 -16.505 -9.430 1.00 53.53 110 ALA A O 1
ATOM 868 N N . ARG A 1 111 ? 14.687 -16.222 -7.322 1.00 59.25 111 ARG A N 1
ATOM 869 C CA . ARG A 1 111 ? 14.604 -14.760 -7.346 1.00 59.25 111 ARG A CA 1
ATOM 870 C C . ARG A 1 111 ? 15.380 -14.311 -8.573 1.00 59.25 111 ARG A C 1
ATOM 872 O O . ARG A 1 111 ? 16.547 -14.682 -8.680 1.00 59.25 111 ARG A O 1
ATOM 879 N N . TYR A 1 112 ? 14.737 -13.562 -9.470 1.00 60.97 112 TYR A N 1
ATOM 880 C CA . TYR A 1 112 ? 15.400 -12.948 -10.616 1.00 60.97 112 TYR A CA 1
ATOM 881 C C . TYR A 1 112 ? 16.657 -12.246 -10.104 1.00 60.97 112 TYR A C 1
ATOM 883 O O . TYR A 1 112 ? 16.574 -11.199 -9.455 1.00 60.97 112 TYR A O 1
ATOM 891 N N . GLN A 1 113 ? 17.817 -12.870 -10.309 1.00 70.69 113 GLN A N 1
ATOM 892 C CA . GLN A 1 113 ? 19.076 -12.243 -9.966 1.00 70.69 113 GLN A CA 1
ATOM 893 C C . GLN A 1 113 ? 19.220 -11.088 -10.938 1.00 70.69 113 GLN A C 1
ATOM 895 O O . GLN A 1 113 ? 19.162 -11.268 -12.154 1.00 70.69 113 GLN A O 1
ATOM 900 N N . ARG A 1 114 ? 19.306 -9.878 -10.389 1.00 76.06 114 ARG A N 1
ATOM 901 C CA . ARG A 1 114 ? 19.489 -8.686 -11.201 1.00 76.06 114 ARG A CA 1
ATOM 902 C C . ARG A 1 114 ? 20.830 -8.854 -11.930 1.00 76.06 114 ARG A C 1
ATOM 904 O O . ARG A 1 114 ? 21.829 -9.037 -11.234 1.00 76.06 114 ARG A O 1
ATOM 911 N N . PRO A 1 115 ? 20.858 -8.833 -13.274 1.00 87.06 115 PRO A N 1
ATOM 912 C CA . PRO A 1 115 ? 22.089 -9.041 -14.023 1.00 87.06 115 PRO A CA 1
ATOM 913 C C . PRO A 1 115 ? 23.153 -8.043 -13.580 1.00 87.06 115 PRO A C 1
ATOM 915 O O . PRO A 1 115 ? 22.863 -6.864 -13.331 1.00 87.06 115 PRO A O 1
ATOM 918 N N . THR A 1 116 ? 24.376 -8.537 -13.445 1.00 91.06 116 THR A N 1
ATOM 919 C CA . THR A 1 116 ? 25.527 -7.719 -13.079 1.00 91.06 116 THR A CA 1
ATOM 920 C C . THR A 1 116 ? 25.921 -6.816 -14.247 1.00 91.06 116 THR A C 1
ATOM 922 O O . THR A 1 116 ? 25.502 -7.015 -15.388 1.00 91.06 116 THR A O 1
ATOM 925 N N . LEU A 1 117 ? 26.762 -5.812 -13.989 1.00 90.69 117 LEU A N 1
ATOM 926 C CA . LEU A 1 117 ? 27.309 -4.969 -15.056 1.00 90.69 117 LEU A CA 1
ATOM 927 C C . LEU A 1 117 ? 28.047 -5.803 -16.122 1.00 90.69 117 LEU A C 1
ATOM 929 O O . LEU A 1 117 ? 27.962 -5.484 -17.303 1.00 90.69 117 LEU A O 1
ATOM 933 N N . ALA A 1 118 ? 28.728 -6.883 -15.721 1.00 92.56 118 ALA A N 1
ATOM 934 C CA . ALA A 1 118 ? 29.417 -7.781 -16.646 1.00 92.56 118 ALA A CA 1
ATOM 935 C C . ALA A 1 118 ? 28.438 -8.503 -17.587 1.00 92.56 118 ALA A C 1
ATOM 937 O O . ALA A 1 118 ? 28.698 -8.591 -18.787 1.00 92.56 118 ALA A O 1
ATOM 938 N N . ASP A 1 119 ? 27.289 -8.943 -17.065 1.00 90.06 119 ASP A N 1
ATOM 939 C CA . ASP A 1 119 ? 26.237 -9.587 -17.862 1.00 90.06 119 ASP A CA 1
ATOM 940 C C . ASP A 1 119 ? 25.643 -8.611 -18.883 1.00 90.06 119 ASP A C 1
ATOM 942 O O . ASP A 1 119 ? 25.468 -8.952 -20.053 1.00 90.06 119 ASP A O 1
ATOM 946 N N . TRP A 1 120 ? 25.409 -7.361 -18.468 1.00 93.69 120 TRP A N 1
ATOM 947 C CA . TRP A 1 120 ? 24.948 -6.301 -19.366 1.00 93.69 120 TRP A CA 1
ATOM 948 C C . TRP A 1 120 ? 25.956 -5.974 -20.465 1.00 93.69 120 TRP A C 1
ATOM 950 O O . TRP A 1 120 ? 25.572 -5.841 -21.625 1.00 93.69 120 TRP A O 1
ATOM 960 N N . LEU A 1 121 ? 27.242 -5.860 -20.127 1.00 93.88 121 LEU A N 1
ATOM 961 C CA . LEU A 1 121 ? 28.289 -5.587 -21.113 1.00 93.88 121 LEU A CA 1
ATOM 962 C C . LEU A 1 121 ? 28.404 -6.715 -22.141 1.00 93.88 121 LEU A C 1
ATOM 964 O O . LEU A 1 121 ? 28.573 -6.440 -23.328 1.00 93.88 121 LEU A O 1
ATOM 968 N N . ARG A 1 122 ? 28.266 -7.971 -21.705 1.00 94.06 122 ARG A N 1
ATOM 969 C CA . ARG A 1 122 ? 28.284 -9.133 -22.597 1.00 94.06 122 ARG A CA 1
ATOM 970 C C . ARG A 1 122 ? 27.084 -9.139 -23.545 1.00 94.06 122 ARG A C 1
ATOM 972 O O . ARG A 1 122 ? 27.280 -9.246 -24.750 1.00 94.06 122 ARG A O 1
ATOM 979 N N . LEU A 1 123 ? 25.877 -8.908 -23.023 1.00 92.00 123 LEU A N 1
ATOM 980 C CA . LEU A 1 123 ? 24.659 -8.788 -23.834 1.00 92.00 123 LEU A CA 1
ATOM 981 C C . LEU A 1 123 ? 24.756 -7.664 -24.874 1.00 92.00 123 LEU A C 1
ATOM 983 O O . LEU A 1 123 ? 24.385 -7.857 -26.028 1.00 92.00 123 LEU A O 1
ATOM 987 N N . LEU A 1 124 ? 25.279 -6.495 -24.493 1.00 90.31 124 LEU A N 1
ATOM 988 C CA . LEU A 1 124 ? 25.466 -5.377 -25.423 1.00 90.31 124 LEU A CA 1
ATOM 989 C C . LEU A 1 124 ? 26.513 -5.683 -26.499 1.00 90.31 124 LEU A C 1
ATOM 991 O O . LEU A 1 124 ? 26.363 -5.251 -27.642 1.00 90.31 124 LEU A O 1
ATOM 995 N N . TYR A 1 125 ? 27.566 -6.421 -26.150 1.00 87.38 125 TYR A N 1
ATOM 996 C CA . TYR A 1 125 ? 28.577 -6.852 -27.110 1.00 87.38 125 TYR A CA 1
ATOM 997 C C . TYR A 1 125 ? 28.005 -7.841 -28.131 1.00 87.38 125 TYR A C 1
ATOM 999 O O . TYR A 1 125 ? 28.210 -7.661 -29.333 1.00 87.38 125 TYR A O 1
ATOM 1007 N N . ASP A 1 126 ? 27.246 -8.836 -27.670 1.00 89.00 126 ASP A N 1
ATOM 1008 C CA . ASP A 1 126 ? 26.595 -9.817 -28.541 1.00 89.00 126 ASP A CA 1
ATOM 1009 C C . ASP A 1 126 ? 25.578 -9.133 -29.467 1.00 89.00 126 ASP A C 1
ATOM 1011 O O . ASP A 1 126 ? 25.631 -9.320 -30.684 1.00 89.00 126 ASP A O 1
ATOM 1015 N N . LEU A 1 127 ? 24.757 -8.224 -28.926 1.00 88.38 127 LEU A N 1
ATOM 1016 C CA . LEU A 1 127 ? 23.808 -7.436 -29.714 1.00 88.38 127 LEU A CA 1
ATOM 1017 C C . LEU A 1 127 ? 24.514 -6.583 -30.775 1.00 88.38 127 LEU A C 1
ATOM 1019 O O . LEU A 1 127 ? 24.066 -6.514 -31.918 1.00 88.38 127 LEU A O 1
ATOM 1023 N N . ARG A 1 128 ? 25.639 -5.942 -30.430 1.00 85.62 128 ARG A N 1
ATOM 1024 C CA . ARG A 1 128 ? 26.444 -5.177 -31.392 1.00 85.62 128 ARG A CA 1
ATOM 1025 C C . ARG A 1 128 ? 26.974 -6.074 -32.507 1.00 85.62 128 ARG A C 1
ATOM 1027 O O . ARG A 1 128 ? 26.976 -5.652 -33.657 1.00 85.62 128 ARG A O 1
ATOM 1034 N N . ARG A 1 129 ? 27.419 -7.288 -32.184 1.00 79.44 129 ARG A N 1
ATOM 1035 C CA . ARG A 1 129 ? 27.946 -8.239 -33.171 1.00 79.44 129 ARG A CA 1
ATOM 1036 C C . ARG A 1 129 ? 26.864 -8.718 -34.140 1.00 79.44 129 ARG A C 1
ATOM 1038 O O . ARG A 1 129 ? 27.154 -8.901 -35.317 1.00 79.44 129 ARG A O 1
ATOM 1045 N N . GLU A 1 130 ? 25.644 -8.914 -33.649 1.00 86.31 130 GLU A N 1
ATOM 1046 C CA . GLU A 1 130 ? 24.499 -9.343 -34.460 1.00 86.31 130 GLU A CA 1
ATOM 1047 C C . GLU A 1 130 ? 23.938 -8.213 -35.330 1.00 86.31 130 GLU A C 1
ATOM 1049 O O . GLU A 1 130 ? 23.624 -8.428 -36.497 1.00 86.31 130 GLU A O 1
ATOM 1054 N N . THR A 1 131 ? 23.836 -7.000 -34.781 1.00 85.06 131 THR A N 1
ATOM 1055 C CA . THR A 1 131 ? 23.267 -5.837 -35.487 1.00 85.06 131 THR A CA 1
ATOM 1056 C C . THR A 1 131 ? 24.257 -5.159 -36.430 1.00 85.06 131 THR A C 1
ATOM 1058 O O . THR A 1 131 ? 23.856 -4.623 -37.459 1.00 85.06 131 THR A O 1
ATOM 1061 N N . PHE A 1 132 ? 25.549 -5.207 -36.107 1.00 81.31 132 PHE A N 1
ATOM 1062 C CA . PHE A 1 132 ? 26.631 -4.662 -36.919 1.00 81.31 132 PHE A CA 1
ATOM 1063 C C . PHE A 1 132 ? 27.693 -5.740 -37.134 1.00 81.31 132 PHE A C 1
ATOM 1065 O O . PHE A 1 132 ? 28.738 -5.723 -36.470 1.00 81.31 132 PHE A O 1
ATOM 1072 N N . PRO A 1 133 ? 27.455 -6.693 -38.056 1.00 81.19 133 PRO A N 1
ATOM 1073 C CA . PRO A 1 133 ? 28.490 -7.642 -38.413 1.00 81.19 133 PRO A CA 1
ATOM 1074 C C . PRO A 1 133 ? 29.715 -6.869 -38.927 1.00 81.19 133 PRO A C 1
ATOM 1076 O O . PRO A 1 133 ? 29.569 -5.851 -39.610 1.00 81.19 133 PRO A O 1
ATOM 1079 N N . PRO A 1 134 ? 30.940 -7.334 -38.632 1.00 76.50 134 PRO A N 1
ATOM 1080 C CA . PRO A 1 134 ? 32.160 -6.631 -39.031 1.00 76.50 134 PRO A CA 1
ATOM 1081 C C . PRO A 1 134 ? 32.254 -6.435 -40.552 1.00 76.50 134 PRO A C 1
ATOM 1083 O O . PRO A 1 134 ? 32.834 -5.453 -41.002 1.00 76.50 134 PRO A O 1
ATOM 1086 N N . ALA A 1 135 ? 31.619 -7.317 -41.332 1.00 81.75 135 ALA A N 1
ATOM 1087 C CA . ALA A 1 135 ? 31.470 -7.171 -42.777 1.00 81.75 135 ALA A CA 1
ATOM 1088 C C . ALA A 1 135 ? 30.684 -5.904 -43.164 1.00 81.75 135 ALA A C 1
ATOM 1090 O O . ALA A 1 135 ? 31.162 -5.124 -43.979 1.00 81.75 135 ALA A O 1
ATOM 1091 N N . ALA A 1 136 ? 29.546 -5.629 -42.514 1.00 79.94 136 ALA A N 1
ATOM 1092 C CA . ALA A 1 136 ? 28.755 -4.423 -42.779 1.00 79.94 136 ALA A CA 1
ATOM 1093 C C . ALA A 1 136 ? 29.500 -3.137 -42.376 1.00 79.94 136 ALA A C 1
ATOM 1095 O O . ALA A 1 136 ? 29.352 -2.099 -43.017 1.00 79.94 136 ALA A O 1
ATOM 1096 N N . ALA A 1 137 ? 30.332 -3.196 -41.330 1.00 77.81 137 ALA A N 1
ATOM 1097 C CA . ALA A 1 137 ? 31.181 -2.069 -40.948 1.00 77.81 137 ALA A CA 1
ATOM 1098 C C . ALA A 1 137 ? 32.277 -1.784 -41.993 1.00 77.81 137 ALA A C 1
ATOM 1100 O O . ALA A 1 137 ? 32.554 -0.619 -42.276 1.00 77.81 137 ALA A O 1
ATOM 1101 N N . ALA A 1 138 ? 32.875 -2.828 -42.577 1.00 84.31 138 ALA A N 1
ATOM 1102 C CA . ALA A 1 138 ? 33.855 -2.694 -43.654 1.00 84.31 138 ALA A CA 1
ATOM 1103 C C . ALA A 1 138 ? 33.214 -2.151 -44.943 1.00 84.31 138 ALA A C 1
ATOM 1105 O O . ALA A 1 138 ? 33.733 -1.203 -45.522 1.00 84.31 138 ALA A O 1
ATOM 1106 N N . GLU A 1 139 ? 32.042 -2.663 -45.329 1.00 84.00 139 GLU A N 1
ATOM 1107 C CA . GLU A 1 139 ? 31.287 -2.158 -46.485 1.00 84.00 139 GLU A CA 1
ATOM 1108 C C . GLU A 1 139 ? 30.919 -0.676 -46.331 1.00 84.00 139 GLU A C 1
ATOM 1110 O O . GLU A 1 139 ? 31.068 0.107 -47.268 1.00 84.00 139 GLU A O 1
ATOM 1115 N N . LEU A 1 140 ? 30.484 -0.256 -45.137 1.00 80.69 140 LEU A N 1
ATOM 1116 C CA . LEU A 1 140 ? 30.188 1.151 -44.866 1.00 80.69 140 LEU A CA 1
ATOM 1117 C C . LEU A 1 140 ? 31.445 2.033 -44.956 1.00 80.69 140 LEU A C 1
ATOM 1119 O O . LEU A 1 140 ? 31.369 3.154 -45.461 1.00 80.69 140 LEU A O 1
ATOM 1123 N N . ALA A 1 141 ? 32.596 1.544 -44.483 1.00 81.75 141 ALA A N 1
ATOM 1124 C CA . ALA A 1 141 ? 33.868 2.251 -44.614 1.00 81.75 141 ALA A CA 1
ATOM 1125 C C . ALA A 1 141 ? 34.275 2.404 -46.091 1.00 81.75 141 ALA A C 1
ATOM 1127 O O . ALA A 1 141 ? 34.592 3.513 -46.522 1.00 81.75 141 ALA A O 1
ATOM 1128 N N . ASP A 1 142 ? 34.156 1.337 -46.884 1.00 91.00 142 ASP A N 1
ATOM 1129 C CA . ASP A 1 142 ? 34.433 1.363 -48.322 1.00 91.00 142 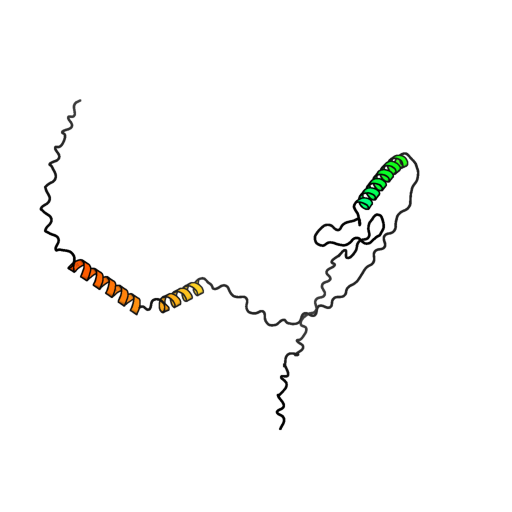ASP A CA 1
ATOM 1130 C C . ASP A 1 142 ? 33.503 2.326 -49.072 1.00 91.00 142 ASP A C 1
ATOM 1132 O O . ASP A 1 142 ? 33.954 3.075 -49.943 1.00 91.00 142 ASP A O 1
ATOM 1136 N N . LEU A 1 143 ? 32.211 2.353 -48.723 1.00 90.75 143 LEU A N 1
ATOM 1137 C CA . LEU A 1 143 ? 31.241 3.298 -49.287 1.00 90.75 143 LEU A CA 1
ATOM 1138 C C . LEU A 1 143 ? 31.603 4.749 -48.951 1.00 90.75 143 LEU A C 1
ATOM 1140 O O . LEU A 1 143 ? 31.548 5.614 -49.829 1.00 90.75 143 LEU A O 1
ATOM 1144 N N . CYS A 1 144 ? 32.025 5.024 -47.715 1.00 85.19 144 CYS A N 1
ATOM 1145 C CA . CYS A 1 144 ? 32.520 6.342 -47.318 1.00 85.19 144 CYS A CA 1
ATOM 1146 C C . CYS A 1 144 ? 33.772 6.745 -48.115 1.00 85.19 144 CYS A C 1
ATOM 1148 O O . CYS A 1 144 ? 33.853 7.876 -48.598 1.00 85.19 144 CYS A O 1
ATOM 1150 N N . ASP A 1 145 ? 34.719 5.828 -48.321 1.00 90.81 145 ASP A N 1
ATOM 1151 C CA . ASP A 1 145 ? 35.930 6.085 -49.108 1.00 90.81 145 ASP A CA 1
ATOM 1152 C C . ASP A 1 145 ? 35.640 6.279 -50.603 1.00 90.81 145 ASP A C 1
ATOM 1154 O O . ASP A 1 145 ? 36.292 7.082 -51.281 1.00 90.81 145 ASP A O 1
ATOM 1158 N N . GLN A 1 146 ? 34.658 5.562 -51.153 1.00 93.69 146 GLN A N 1
ATOM 1159 C CA . GLN A 1 146 ? 34.168 5.787 -52.514 1.00 93.69 146 GLN A CA 1
ATOM 1160 C C . GLN A 1 146 ? 33.504 7.160 -52.643 1.00 93.69 146 GLN A C 1
ATOM 1162 O O . GLN A 1 146 ? 33.840 7.911 -53.561 1.00 93.69 146 GLN A O 1
ATOM 1167 N N . ALA A 1 147 ? 32.637 7.533 -51.699 1.00 90.44 147 ALA A N 1
ATOM 1168 C CA . ALA A 1 147 ? 31.995 8.845 -51.672 1.00 90.44 147 ALA A CA 1
ATOM 1169 C C . ALA A 1 147 ? 33.025 9.981 -51.548 1.00 90.44 147 ALA A C 1
ATOM 1171 O O . ALA A 1 147 ? 32.955 10.967 -52.281 1.00 90.44 147 ALA A O 1
ATOM 1172 N N . ALA A 1 148 ? 34.037 9.824 -50.689 1.00 88.94 148 ALA A N 1
ATOM 1173 C CA . ALA A 1 148 ? 35.121 10.792 -50.545 1.00 88.94 148 ALA A CA 1
ATOM 1174 C C . ALA A 1 148 ? 35.939 10.949 -51.839 1.00 88.94 148 ALA A C 1
ATOM 1176 O O . ALA A 1 148 ? 36.293 12.069 -52.216 1.00 88.94 148 ALA A O 1
ATOM 1177 N N . ARG A 1 149 ? 36.221 9.847 -52.549 1.00 92.94 149 ARG A N 1
ATOM 1178 C CA . ARG A 1 149 ? 36.892 9.881 -53.861 1.00 92.94 149 ARG A CA 1
ATOM 1179 C C . ARG A 1 149 ? 36.039 10.566 -54.925 1.00 92.94 149 ARG A C 1
ATOM 1181 O O . ARG A 1 149 ? 36.562 11.416 -55.641 1.00 92.94 149 ARG A O 1
ATOM 1188 N N . ALA A 1 150 ? 34.749 10.246 -54.994 1.00 94.31 150 ALA A N 1
ATOM 1189 C CA . ALA A 1 150 ? 33.816 10.873 -55.926 1.00 94.31 150 ALA A CA 1
ATOM 1190 C C . ALA A 1 150 ? 33.715 12.387 -55.688 1.00 94.31 150 ALA A C 1
ATOM 1192 O O . ALA A 1 150 ? 33.829 13.166 -56.633 1.00 94.31 150 ALA A O 1
ATOM 1193 N N . LEU A 1 151 ? 33.608 12.814 -54.424 1.00 92.12 151 LEU A N 1
ATOM 1194 C CA . LEU A 1 151 ? 33.602 14.231 -54.057 1.00 92.12 151 LEU A CA 1
ATOM 1195 C C . LEU A 1 151 ? 34.893 14.932 -54.493 1.00 92.12 151 LEU A C 1
ATOM 1197 O O . LEU A 1 151 ? 34.821 15.968 -55.149 1.00 92.12 151 LEU A O 1
ATOM 1201 N N . ARG A 1 152 ? 36.068 14.351 -54.213 1.00 89.62 152 ARG A N 1
ATOM 1202 C CA . ARG A 1 152 ? 37.358 14.913 -54.657 1.00 89.62 152 ARG A CA 1
ATOM 1203 C C . ARG A 1 152 ? 37.473 15.018 -56.176 1.00 89.62 152 ARG A C 1
ATOM 1205 O O . ARG A 1 152 ? 38.010 16.005 -56.656 1.00 89.62 152 ARG A O 1
ATOM 1212 N N . ALA A 1 153 ? 36.967 14.034 -56.918 1.00 91.56 153 ALA A N 1
ATOM 1213 C CA . ALA A 1 153 ? 36.968 14.058 -58.380 1.00 91.56 153 ALA A CA 1
ATOM 1214 C C . ALA A 1 153 ? 35.988 15.096 -58.959 1.00 91.56 153 ALA A C 1
ATOM 1216 O O . ALA A 1 153 ? 36.231 15.636 -60.033 1.00 91.56 153 ALA A O 1
ATOM 1217 N N . SER A 1 154 ? 34.888 15.371 -58.250 1.00 89.19 154 SER A N 1
ATOM 1218 C CA . SER A 1 154 ? 33.869 16.349 -58.653 1.00 89.19 154 SER A CA 1
ATOM 1219 C C . SER A 1 154 ? 34.222 17.797 -58.313 1.00 89.19 154 SER A C 1
ATOM 1221 O O . SER A 1 154 ? 33.632 18.720 -58.875 1.00 89.19 154 SER A O 1
ATOM 1223 N N . LEU A 1 155 ? 35.168 18.011 -57.393 1.00 86.19 155 LEU A N 1
ATOM 1224 C CA . LEU A 1 155 ? 35.638 19.349 -57.069 1.00 86.19 155 LEU A CA 1
ATOM 1225 C C . LEU A 1 155 ? 36.390 19.903 -58.289 1.00 86.19 155 LEU A C 1
ATOM 1227 O O . LEU A 1 155 ? 37.335 19.263 -58.759 1.00 86.19 155 LEU A O 1
ATOM 1231 N N . PRO A 1 156 ? 35.991 21.072 -58.822 1.00 80.44 156 PRO A N 1
ATOM 1232 C CA . PRO A 1 156 ? 36.738 21.700 -59.899 1.00 80.44 156 PRO A CA 1
ATOM 1233 C C . PRO A 1 156 ? 38.169 21.927 -59.414 1.00 80.44 156 PRO A C 1
ATOM 1235 O O . PRO A 1 156 ? 38.364 22.323 -58.263 1.00 80.44 156 PRO A O 1
ATOM 1238 N N . ALA A 1 157 ? 39.153 21.657 -60.279 1.00 76.88 157 ALA A N 1
ATOM 1239 C CA . ALA A 1 157 ? 40.557 21.907 -59.976 1.00 76.88 157 ALA A CA 1
ATOM 1240 C C . ALA A 1 157 ? 40.674 23.313 -59.381 1.00 76.88 157 ALA A C 1
ATOM 1242 O O . ALA A 1 157 ? 40.292 24.282 -60.044 1.00 76.88 157 ALA A O 1
ATOM 1243 N N . GLU A 1 158 ? 41.105 23.402 -58.115 1.00 67.88 158 GLU A N 1
ATOM 1244 C CA . GLU A 1 158 ? 41.306 24.680 -57.442 1.00 67.88 158 GLU A CA 1
ATOM 1245 C C . GLU A 1 158 ? 42.126 25.551 -58.387 1.00 67.88 158 GLU A C 1
ATOM 1247 O O . GLU A 1 158 ? 43.274 25.230 -58.706 1.00 67.88 158 GLU A O 1
ATOM 1252 N N . GLN A 1 159 ? 41.511 26.618 -58.903 1.00 66.00 159 GLN A N 1
ATOM 1253 C CA . GLN A 1 159 ? 42.256 27.553 -59.725 1.00 66.00 159 GLN A CA 1
ATOM 1254 C C . GLN A 1 159 ? 43.411 28.061 -58.865 1.00 66.00 159 GLN A C 1
ATOM 1256 O O . GLN A 1 159 ? 43.175 28.397 -57.698 1.00 66.00 159 GLN A O 1
ATOM 1261 N N . PRO A 1 160 ? 44.649 28.078 -59.394 1.00 67.56 160 PRO A N 1
ATOM 1262 C CA . PRO A 1 160 ? 45.815 28.464 -58.623 1.00 67.56 160 PRO A CA 1
ATOM 1263 C C . PRO A 1 160 ? 45.527 29.804 -57.960 1.00 67.56 160 PRO A C 1
ATOM 1265 O O . PRO A 1 160 ? 45.296 30.816 -58.625 1.00 67.56 160 PRO A O 1
ATOM 1268 N N . LYS A 1 161 ? 45.462 29.765 -56.626 1.00 72.50 161 LYS A N 1
ATOM 1269 C CA . LYS A 1 161 ? 45.165 30.911 -55.776 1.00 72.50 161 LYS A CA 1
ATOM 1270 C C . LYS A 1 161 ? 46.102 32.038 -56.197 1.00 72.50 161 LYS A C 1
ATOM 1272 O O . LYS A 1 161 ? 47.320 31.874 -56.119 1.00 72.50 161 LYS A O 1
ATOM 1277 N N . ALA A 1 162 ? 45.530 33.136 -56.697 1.00 70.56 162 ALA A N 1
ATOM 1278 C CA . ALA A 1 162 ? 46.294 34.285 -57.166 1.00 70.56 162 ALA A CA 1
ATOM 1279 C C . ALA A 1 162 ? 47.363 34.659 -56.121 1.00 70.56 162 ALA A C 1
ATOM 1281 O O . ALA A 1 162 ? 47.070 34.601 -54.917 1.00 70.56 162 ALA A O 1
ATOM 1282 N N . PRO A 1 163 ? 48.597 34.988 -56.549 1.00 75.06 163 PRO A N 1
ATOM 1283 C CA . PRO A 1 163 ? 49.708 35.212 -55.637 1.00 75.06 163 PRO A CA 1
ATOM 1284 C C . PRO A 1 163 ? 49.306 36.243 -54.584 1.00 75.06 163 PRO A C 1
ATOM 1286 O O . PRO A 1 163 ? 48.771 37.305 -54.906 1.00 75.06 163 PRO A O 1
ATOM 1289 N N . ALA A 1 164 ? 49.521 35.883 -53.319 1.00 77.38 164 ALA A N 1
ATOM 1290 C CA . ALA A 1 164 ? 49.133 36.692 -52.178 1.00 77.38 164 ALA A CA 1
ATOM 1291 C C . ALA A 1 164 ? 49.670 38.121 -52.340 1.00 77.38 164 ALA A C 1
ATOM 1293 O O . ALA A 1 164 ? 50.880 38.328 -52.450 1.00 77.38 164 ALA A O 1
ATOM 1294 N N . ILE A 1 165 ? 48.765 39.102 -52.343 1.00 80.75 165 ILE A N 1
ATOM 1295 C CA . ILE A 1 165 ? 49.133 40.516 -52.280 1.00 80.75 165 ILE A CA 1
ATOM 1296 C C . ILE A 1 165 ? 49.968 40.688 -51.002 1.00 80.75 165 ILE A C 1
ATOM 1298 O O . ILE A 1 165 ? 49.479 40.348 -49.919 1.00 80.75 165 ILE A O 1
ATOM 1302 N N . PRO A 1 166 ? 51.227 41.156 -51.095 1.00 80.38 166 PRO A N 1
ATOM 1303 C CA . PRO A 1 166 ? 52.078 41.286 -49.925 1.00 80.38 166 PRO A CA 1
ATOM 1304 C C . PRO A 1 166 ? 51.422 42.236 -48.915 1.00 80.38 166 PRO A C 1
ATOM 1306 O O . PRO A 1 166 ? 50.852 43.259 -49.313 1.00 80.38 166 PRO A O 1
ATOM 1309 N N . PRO A 1 167 ? 51.485 41.921 -47.610 1.00 79.00 167 PRO A N 1
ATOM 1310 C CA . PRO A 1 167 ? 50.855 42.746 -46.594 1.00 79.00 167 PRO A CA 1
ATOM 1311 C C . PRO A 1 167 ? 51.426 44.174 -46.633 1.00 79.00 167 PRO A C 1
ATOM 1313 O O . PRO A 1 167 ? 52.626 44.358 -46.874 1.00 79.00 167 PRO A O 1
ATOM 1316 N N . PRO A 1 168 ? 50.597 45.203 -46.383 1.00 75.31 168 PRO A N 1
ATOM 1317 C CA . PRO A 1 168 ? 51.055 46.585 -46.383 1.00 75.31 168 PRO A CA 1
ATOM 1318 C C . PRO A 1 168 ? 52.165 46.772 -45.341 1.00 75.31 168 PRO A C 1
ATOM 1320 O O . PRO A 1 168 ? 52.024 46.381 -44.179 1.00 75.31 168 PRO A O 1
ATOM 1323 N N . ARG A 1 169 ? 53.283 47.383 -45.760 1.00 74.00 169 ARG A N 1
ATOM 1324 C CA . ARG A 1 169 ? 54.432 47.680 -44.891 1.00 74.00 169 ARG A CA 1
ATOM 1325 C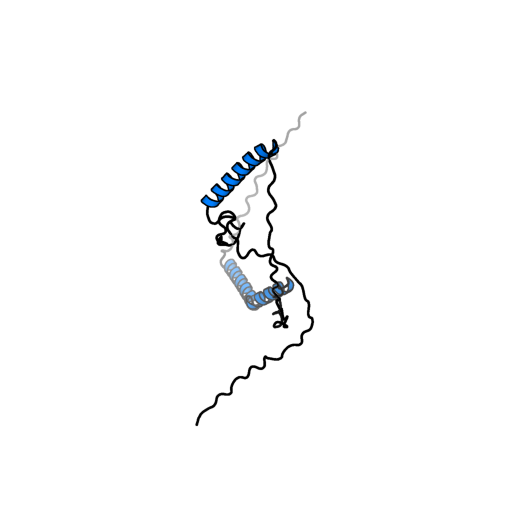 C . ARG A 1 169 ? 53.966 48.490 -43.682 1.00 74.00 169 ARG A C 1
ATOM 1327 O O . ARG A 1 169 ? 53.600 49.659 -43.811 1.00 74.00 169 ARG A O 1
ATOM 1334 N N . GLN A 1 170 ? 54.008 47.883 -42.498 1.00 72.00 170 GLN A N 1
ATOM 1335 C CA . GLN A 1 170 ? 53.693 48.577 -41.255 1.00 72.00 170 GLN A CA 1
ATOM 1336 C C . GLN A 1 170 ? 54.739 49.670 -41.005 1.00 72.00 170 GLN A C 1
ATOM 1338 O O . GLN A 1 170 ? 55.912 49.403 -40.743 1.00 72.00 170 GLN A O 1
ATOM 1343 N N . ARG A 1 171 ? 54.308 50.930 -41.117 1.00 68.75 171 ARG A N 1
ATOM 1344 C CA . ARG A 1 171 ? 55.126 52.113 -40.844 1.00 68.75 171 ARG A CA 1
ATOM 1345 C C . ARG A 1 171 ? 55.361 52.188 -39.334 1.00 68.75 171 ARG A C 1
ATOM 1347 O O . ARG A 1 171 ? 54.475 52.589 -38.580 1.00 68.75 171 ARG A O 1
ATOM 1354 N N . SER A 1 172 ? 56.542 51.764 -38.890 1.00 67.75 172 SER A N 1
ATOM 1355 C CA . SER A 1 172 ? 56.943 51.792 -37.485 1.00 67.75 172 SER A CA 1
ATOM 1356 C C . SER A 1 172 ? 56.852 53.222 -36.936 1.00 67.75 172 SER A C 1
ATOM 1358 O O . SER A 1 172 ? 57.567 54.140 -37.346 1.00 67.75 172 SER A O 1
ATOM 1360 N N . LYS A 1 173 ? 55.922 53.442 -36.002 1.00 62.25 173 LYS A N 1
ATOM 1361 C CA . LYS A 1 173 ? 55.804 54.711 -35.281 1.00 62.25 173 LYS A CA 1
ATOM 1362 C C . LYS A 1 173 ? 56.985 54.824 -34.315 1.00 62.25 173 LYS A C 1
ATOM 1364 O O . LYS A 1 173 ? 56.978 54.247 -33.232 1.00 62.25 173 LYS A O 1
ATOM 1369 N N . ARG A 1 174 ? 58.007 55.582 -34.724 1.00 60.31 174 ARG A N 1
ATOM 1370 C CA . ARG A 1 174 ? 59.122 56.057 -33.888 1.00 60.31 174 ARG A CA 1
ATOM 1371 C C . ARG A 1 174 ? 58.551 56.815 -32.680 1.00 60.31 174 ARG A C 1
ATOM 1373 O O . ARG A 1 174 ? 58.178 57.982 -32.789 1.00 60.31 174 ARG A O 1
ATOM 1380 N N . ARG A 1 175 ? 58.452 56.154 -31.523 1.00 65.31 175 ARG A N 1
ATOM 1381 C CA . ARG A 1 175 ? 58.039 56.793 -30.267 1.00 65.31 175 ARG A CA 1
ATOM 1382 C C . ARG A 1 175 ? 59.224 57.605 -29.734 1.00 65.31 175 ARG A C 1
ATOM 1384 O O . ARG A 1 175 ? 60.228 57.063 -29.284 1.00 65.31 175 ARG A O 1
ATOM 1391 N N . LYS A 1 176 ? 59.114 58.923 -29.890 1.00 61.72 176 LYS A N 1
ATOM 1392 C CA . LYS A 1 176 ? 60.082 59.947 -29.486 1.00 61.72 176 LYS A CA 1
ATOM 1393 C C . LYS A 1 176 ? 60.135 59.993 -27.953 1.00 61.72 176 LYS A C 1
ATOM 1395 O O . LYS A 1 176 ? 59.154 60.361 -27.318 1.00 61.72 176 LYS A O 1
ATOM 1400 N N . LYS A 1 177 ? 61.267 59.593 -27.371 1.00 58.00 177 LYS A N 1
ATOM 1401 C CA . LYS A 1 177 ? 61.578 59.715 -25.940 1.00 58.00 177 LYS A CA 1
ATOM 1402 C C . LYS A 1 177 ? 62.218 61.094 -25.716 1.00 58.00 177 LYS A C 1
ATOM 1404 O O . LYS A 1 177 ? 63.312 61.346 -26.214 1.00 58.00 177 LYS A O 1
ATOM 1409 N N . ARG A 1 178 ? 61.520 61.995 -25.029 1.00 59.94 178 ARG A N 1
ATOM 1410 C CA . ARG A 1 178 ? 62.041 63.230 -24.409 1.00 59.94 178 ARG A CA 1
ATOM 1411 C C . ARG A 1 178 ? 61.344 63.307 -23.047 1.00 59.94 178 ARG A C 1
ATOM 1413 O O . ARG A 1 178 ? 60.126 63.175 -23.027 1.00 59.94 178 ARG A O 1
ATOM 1420 N N . ARG A 1 179 ? 62.092 63.007 -21.981 1.00 55.88 179 ARG A N 1
ATOM 1421 C CA . ARG A 1 179 ? 62.810 63.960 -21.112 1.00 55.88 179 ARG A CA 1
ATOM 1422 C C . ARG A 1 179 ? 61.820 64.781 -20.312 1.00 55.88 179 ARG A C 1
ATOM 1424 O O . ARG A 1 179 ? 61.124 65.586 -20.958 1.00 55.88 179 ARG A O 1
#

Foldseek 3Di:
DDDDDDDDPDPPPPPDDQPDDDDDDDDDDDCPWAAAPQPRHTADQDDDDDGDNHNDPVSVVVVVVVVVVVVVVVVVCVVPNDDDDDDDDDDDDDDDDDDDRDDPDDPDPPDPDDDDPVRVVVVVVVVCCVVCPVVNVVVVVVVVVVVVVVVVVPPPDPDPDPPDDPPPPPDDDPPDDDD